P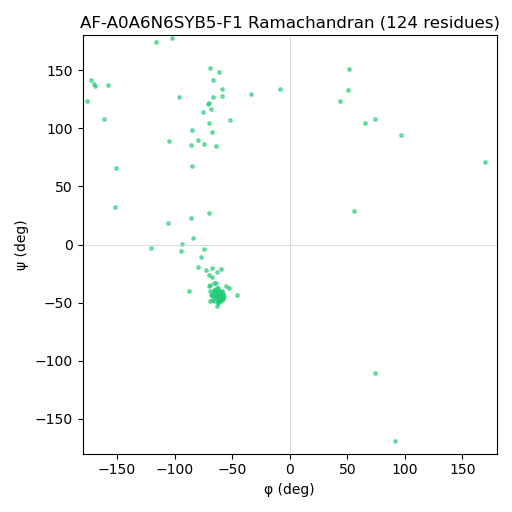rotein AF-A0A6N6SYB5-F1 (afdb_monomer)

Mean predicted aligned error: 12.07 Å

Sequence (126 aa):
MSVMFLTWRRLALAGAIFAVTAAVEGSSSAAAIDLGQKGPFEVCLEGAFDKWLKEQAEAVVNEDPAVKNLDDEAVAAWTVKALDDCRARAGAAVPASQERFENHMARWRQHIYDLASSIRRSGQSD

pLDDT: mean 79.38, std 20.92, range [36.62, 97.5]

Structure (mmCIF, N/CA/C/O backbone):
data_AF-A0A6N6SYB5-F1
#
_entry.id   AF-A0A6N6SYB5-F1
#
loop_
_atom_site.group_PDB
_atom_site.id
_atom_site.type_symbol
_atom_site.label_atom_id
_atom_site.label_alt_id
_atom_site.label_comp_id
_atom_site.label_asym_id
_atom_site.label_entity_id
_atom_site.label_seq_id
_atom_site.pdbx_PDB_ins_code
_atom_site.Cartn_x
_atom_site.Cartn_y
_atom_site.Cartn_z
_atom_site.occupancy
_atom_site.B_iso_or_equiv
_atom_site.auth_seq_id
_atom_site.auth_comp_id
_atom_site.auth_asym_id
_atom_site.auth_atom_id
_atom_site.pdbx_PDB_model_num
ATOM 1 N N . MET A 1 1 ? 58.301 34.951 17.785 1.00 36.62 1 MET A N 1
ATOM 2 C CA . MET A 1 1 ? 57.992 34.086 16.624 1.00 36.62 1 MET A CA 1
ATOM 3 C C . MET A 1 1 ? 56.489 34.118 16.423 1.00 36.62 1 MET A C 1
ATOM 5 O O . MET A 1 1 ? 55.796 33.818 17.375 1.00 36.62 1 MET A O 1
ATOM 9 N N . SER A 1 2 ? 55.874 34.462 15.305 1.00 38.66 2 SER A N 1
ATOM 10 C CA . SER A 1 2 ? 56.239 35.125 14.054 1.00 38.66 2 SER A CA 1
ATOM 11 C C . SER A 1 2 ? 54.900 35.225 13.313 1.00 38.66 2 SER A C 1
ATOM 13 O O . SER A 1 2 ? 54.305 34.174 13.128 1.00 38.66 2 SER A O 1
ATOM 15 N N . VAL A 1 3 ? 54.499 36.452 12.927 1.00 44.22 3 VAL A N 1
ATOM 16 C CA . VAL A 1 3 ? 53.664 36.861 11.760 1.00 44.22 3 VAL A CA 1
ATOM 17 C C . VAL A 1 3 ? 52.295 36.156 11.519 1.00 44.22 3 VAL A C 1
ATOM 19 O O . VAL A 1 3 ? 52.100 35.011 11.866 1.00 44.22 3 VAL A O 1
ATOM 22 N N . MET A 1 4 ? 51.240 36.718 10.921 1.00 40.97 4 MET A N 1
ATOM 23 C CA . MET A 1 4 ? 51.054 37.874 10.046 1.00 40.97 4 MET A CA 1
ATOM 24 C C . MET A 1 4 ? 49.533 38.126 9.895 1.00 40.97 4 MET A C 1
ATOM 26 O O . MET A 1 4 ? 48.773 37.181 9.732 1.00 40.97 4 MET A O 1
ATOM 30 N N . PHE A 1 5 ? 49.134 39.400 9.939 1.00 41.78 5 PHE A N 1
ATOM 31 C CA . PHE A 1 5 ? 48.312 40.113 8.948 1.00 41.78 5 PHE A CA 1
ATOM 32 C C . PHE A 1 5 ? 47.061 39.458 8.319 1.00 41.78 5 PHE A C 1
ATOM 34 O O . PHE A 1 5 ? 47.176 38.483 7.596 1.00 41.78 5 PHE A O 1
ATOM 41 N N . LEU A 1 6 ? 45.931 40.174 8.497 1.00 47.06 6 LEU A N 1
ATOM 42 C CA . LEU A 1 6 ? 44.975 40.671 7.477 1.00 47.06 6 LEU A CA 1
ATOM 43 C C . LEU A 1 6 ? 44.444 39.640 6.446 1.00 47.06 6 LEU A C 1
ATOM 45 O O . LEU A 1 6 ? 45.202 38.934 5.812 1.00 47.06 6 LEU A O 1
ATOM 49 N N . THR A 1 7 ? 43.146 39.539 6.146 1.00 45.50 7 THR A N 1
ATOM 50 C CA . THR A 1 7 ? 42.298 40.626 5.632 1.00 45.50 7 THR A CA 1
ATOM 51 C C . THR A 1 7 ? 40.821 40.187 5.577 1.00 45.50 7 THR A C 1
ATOM 53 O O . THR A 1 7 ? 40.498 39.098 5.124 1.00 45.50 7 THR A O 1
ATOM 56 N N . TRP A 1 8 ? 39.943 41.135 5.919 1.00 44.41 8 TRP A N 1
ATOM 57 C CA . TRP A 1 8 ? 38.656 41.447 5.265 1.00 44.41 8 TRP A CA 1
ATOM 58 C C . TRP A 1 8 ? 37.413 40.543 5.420 1.00 44.41 8 TRP A C 1
ATOM 60 O O . TRP A 1 8 ? 37.225 39.539 4.745 1.00 44.41 8 TRP A O 1
ATOM 70 N N . ARG A 1 9 ? 36.457 41.089 6.199 1.00 52.84 9 ARG A N 1
ATOM 71 C CA . ARG A 1 9 ? 35.007 41.206 5.909 1.00 52.84 9 ARG A CA 1
ATOM 72 C C . ARG A 1 9 ? 34.622 40.808 4.475 1.00 52.84 9 ARG A C 1
ATOM 74 O O . ARG A 1 9 ? 35.129 41.464 3.573 1.00 52.84 9 ARG A O 1
ATOM 81 N N . ARG A 1 10 ? 33.561 40.000 4.308 1.00 49.66 10 ARG A N 1
ATOM 82 C CA . ARG A 1 10 ? 32.259 40.410 3.715 1.00 49.66 10 ARG A CA 1
ATOM 83 C C . ARG A 1 10 ? 31.133 39.460 4.151 1.00 49.66 10 ARG A C 1
ATOM 85 O O . ARG A 1 10 ? 31.314 38.252 4.195 1.00 49.66 10 ARG A O 1
ATOM 92 N N . LEU A 1 11 ? 29.988 40.060 4.479 1.00 54.41 11 LEU A N 1
ATOM 93 C CA . LEU A 1 11 ? 28.689 39.414 4.660 1.00 54.41 11 LEU A CA 1
ATOM 94 C C . LEU A 1 11 ? 28.225 38.749 3.354 1.00 54.41 11 LEU A C 1
ATOM 96 O O . LEU A 1 11 ? 28.428 39.349 2.301 1.00 54.41 11 LEU A O 1
ATOM 100 N N . ALA A 1 12 ? 27.477 37.644 3.441 1.00 44.22 12 ALA A N 1
ATOM 101 C CA . ALA A 1 12 ? 26.247 37.450 2.663 1.00 44.22 12 ALA A CA 1
ATOM 102 C C . ALA A 1 12 ? 25.446 36.230 3.152 1.00 44.22 12 ALA A C 1
ATOM 104 O O . ALA A 1 12 ? 25.993 35.165 3.414 1.00 44.22 12 ALA A O 1
ATOM 105 N N . LEU A 1 13 ? 24.136 36.451 3.250 1.00 48.09 13 LEU A N 1
ATOM 106 C CA . LEU A 1 13 ? 23.036 35.505 3.403 1.00 48.09 13 LEU A CA 1
ATOM 107 C C . LEU A 1 13 ? 23.232 34.145 2.703 1.00 48.09 13 LEU A C 1
ATOM 109 O O . LEU A 1 13 ? 23.389 34.093 1.488 1.00 48.09 13 LEU A O 1
ATOM 113 N N . ALA A 1 14 ? 23.011 33.071 3.456 1.00 47.62 14 ALA A N 1
ATOM 114 C CA . ALA A 1 14 ? 22.228 31.894 3.063 1.00 47.62 14 ALA A CA 1
ATOM 115 C C . ALA A 1 14 ? 21.873 31.197 4.392 1.00 47.62 14 ALA A C 1
ATOM 117 O O . ALA A 1 14 ? 22.759 30.788 5.128 1.00 47.62 14 ALA A O 1
ATOM 118 N N . GLY A 1 15 ? 20.642 31.211 4.891 1.00 43.59 15 GLY A N 1
ATOM 119 C CA . GLY A 1 15 ? 19.430 30.843 4.177 1.00 43.59 15 GLY A CA 1
ATOM 120 C C . GLY A 1 15 ? 19.113 29.390 4.525 1.00 43.59 15 GLY A C 1
ATOM 121 O O . GLY A 1 15 ? 19.641 28.490 3.893 1.00 43.59 15 GLY A O 1
ATOM 122 N N . ALA A 1 16 ? 18.254 29.215 5.533 1.00 43.00 16 ALA A N 1
ATOM 123 C CA . ALA A 1 16 ? 17.546 27.990 5.907 1.00 43.00 16 ALA A CA 1
ATOM 124 C C . ALA A 1 16 ? 18.377 26.787 6.404 1.00 43.00 16 ALA A C 1
ATOM 126 O O . ALA A 1 16 ? 18.946 25.994 5.661 1.00 43.00 16 ALA A O 1
ATOM 127 N N . ILE A 1 17 ? 18.305 26.619 7.724 1.00 44.16 17 ILE A N 1
ATOM 128 C CA . ILE A 1 17 ? 18.478 25.369 8.462 1.00 44.16 17 ILE A CA 1
ATOM 129 C C . ILE A 1 17 ? 17.546 24.316 7.840 1.00 44.16 17 ILE A C 1
ATOM 131 O O . ILE A 1 17 ? 16.332 24.383 8.028 1.00 44.16 17 ILE A O 1
ATOM 135 N N . PHE A 1 18 ? 18.089 23.341 7.108 1.00 42.34 18 PHE A N 1
ATOM 136 C CA . PHE A 1 18 ? 17.345 22.125 6.785 1.00 42.34 18 PHE A CA 1
ATOM 137 C C . PHE A 1 18 ? 17.392 21.195 7.995 1.00 42.34 18 PHE A C 1
ATOM 139 O O . PHE A 1 18 ? 18.291 20.374 8.155 1.00 42.34 18 PHE A O 1
ATOM 146 N N . ALA A 1 19 ? 16.396 21.355 8.863 1.00 45.78 19 ALA A N 1
ATOM 147 C CA . ALA A 1 19 ? 15.933 20.275 9.710 1.00 45.78 19 ALA A CA 1
ATOM 148 C C . ALA A 1 19 ? 15.229 19.254 8.807 1.00 45.78 19 ALA A C 1
ATOM 150 O O . ALA A 1 19 ? 14.111 19.488 8.355 1.00 45.78 19 ALA A O 1
ATOM 151 N N . VAL A 1 20 ? 15.881 18.126 8.534 1.00 44.25 20 VAL A N 1
ATOM 152 C CA . VAL A 1 20 ? 15.174 16.906 8.136 1.00 44.25 20 VAL A CA 1
ATOM 153 C C . VAL A 1 20 ? 15.202 15.988 9.344 1.00 44.25 20 VAL A C 1
ATOM 155 O O . VAL A 1 20 ? 16.122 15.206 9.560 1.00 44.25 20 VAL A O 1
ATOM 158 N N . THR A 1 21 ? 14.184 16.151 10.177 1.00 48.34 21 THR A N 1
ATOM 159 C CA . THR A 1 21 ? 13.740 15.121 11.105 1.00 48.34 21 THR A CA 1
ATOM 160 C C . THR A 1 21 ? 12.985 14.069 10.302 1.00 48.34 21 THR A C 1
ATOM 162 O O . THR A 1 21 ? 11.911 14.355 9.778 1.00 48.34 21 THR A O 1
ATOM 165 N N . ALA A 1 22 ? 13.523 12.859 10.232 1.00 44.53 22 ALA A N 1
ATOM 166 C CA . ALA A 1 22 ? 12.743 11.654 9.975 1.00 44.53 22 ALA A CA 1
ATOM 167 C C . ALA A 1 22 ? 13.439 10.468 10.655 1.00 44.53 22 ALA A C 1
ATOM 169 O O . ALA A 1 22 ? 13.973 9.569 10.018 1.00 44.53 22 ALA A O 1
ATOM 170 N N . ALA A 1 23 ? 13.466 10.504 11.987 1.00 45.84 23 ALA A N 1
ATOM 171 C CA . ALA A 1 23 ? 13.489 9.274 12.757 1.00 45.84 23 ALA A CA 1
ATOM 172 C C . ALA A 1 23 ? 12.104 8.629 12.610 1.00 45.84 23 ALA A C 1
ATOM 174 O O . ALA A 1 23 ? 11.123 9.306 12.896 1.00 45.84 23 ALA A O 1
ATOM 175 N N . VAL A 1 24 ? 12.036 7.396 12.095 1.00 43.31 24 VAL A N 1
ATOM 176 C CA . VAL A 1 24 ? 11.334 6.221 12.663 1.00 43.31 24 VAL A CA 1
ATOM 177 C C . VAL A 1 24 ? 11.286 5.079 11.631 1.00 43.31 24 VAL A C 1
ATOM 179 O O . VAL A 1 24 ? 10.231 4.714 11.123 1.00 43.31 24 VAL A O 1
ATOM 182 N N . GLU A 1 25 ? 12.416 4.438 11.335 1.00 40.25 25 GLU A N 1
ATOM 183 C CA . GLU A 1 25 ? 12.379 3.100 10.718 1.00 40.25 25 GLU A CA 1
ATOM 184 C C . GLU A 1 25 ? 12.229 2.044 11.817 1.00 40.25 25 GLU A C 1
ATOM 186 O O . GLU A 1 25 ? 13.117 1.253 12.120 1.00 40.25 25 GLU A O 1
ATOM 191 N N . GLY A 1 26 ? 11.061 2.065 12.461 1.00 38.00 26 GLY A N 1
ATOM 192 C CA . GLY A 1 26 ? 10.522 0.880 13.106 1.00 38.00 26 GLY A CA 1
ATOM 193 C C . GLY A 1 26 ? 10.006 -0.037 12.005 1.00 38.00 26 GLY A C 1
ATOM 194 O O . GLY A 1 26 ? 8.837 0.055 11.627 1.00 38.00 26 GLY A O 1
ATOM 195 N N . SER A 1 27 ? 10.883 -0.878 11.457 1.00 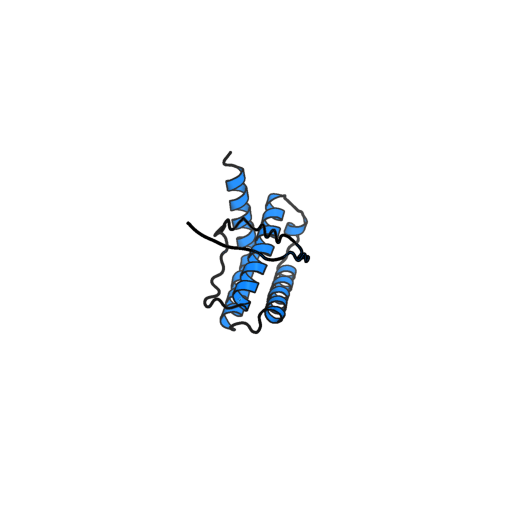36.97 27 SER A N 1
ATOM 196 C CA . SER A 1 27 ? 10.515 -1.937 10.517 1.00 36.97 27 SER A CA 1
ATOM 197 C C . SER A 1 27 ? 9.625 -2.953 11.226 1.00 36.97 27 SER A C 1
ATOM 199 O O . SER A 1 27 ? 10.084 -3.969 11.743 1.00 36.97 27 SER A O 1
ATOM 201 N N . SER A 1 28 ? 8.326 -2.666 11.270 1.00 41.62 28 SER A N 1
ATOM 202 C CA . SER A 1 28 ? 7.310 -3.673 11.548 1.00 41.62 28 SER A CA 1
ATOM 203 C C . SER A 1 28 ? 7.289 -4.622 10.357 1.00 41.62 28 SER A C 1
ATOM 205 O O . SER A 1 28 ? 6.671 -4.344 9.335 1.00 41.62 28 SER A O 1
ATOM 207 N N . SER A 1 29 ? 7.996 -5.744 10.481 1.00 46.09 29 SER A N 1
ATOM 208 C CA . SER A 1 29 ? 8.154 -6.777 9.451 1.00 46.09 29 SER A CA 1
ATOM 209 C C . SER A 1 29 ? 6.875 -7.588 9.183 1.00 46.09 29 SER A C 1
ATOM 211 O O . SER A 1 29 ? 6.952 -8.762 8.828 1.00 46.09 29 SER A O 1
ATOM 213 N N . ALA A 1 30 ? 5.693 -7.014 9.411 1.00 49.19 30 ALA A N 1
ATOM 214 C CA . ALA A 1 30 ? 4.434 -7.748 9.356 1.00 49.19 30 ALA A CA 1
ATOM 215 C C . ALA A 1 30 ? 3.922 -7.959 7.919 1.00 49.19 30 ALA A C 1
ATOM 217 O O . ALA A 1 30 ? 3.135 -8.871 7.698 1.00 49.19 30 ALA A O 1
ATOM 218 N N . ALA A 1 31 ? 4.388 -7.174 6.939 1.00 60.84 31 ALA A N 1
ATOM 219 C CA . ALA A 1 31 ? 3.918 -7.279 5.554 1.00 60.84 31 ALA A CA 1
ATOM 220 C C . ALA A 1 31 ? 4.966 -6.852 4.509 1.00 60.84 31 ALA A C 1
ATOM 222 O O . ALA A 1 31 ? 4.615 -6.298 3.477 1.00 60.84 31 ALA A O 1
ATOM 223 N N . ALA A 1 32 ? 6.260 -7.064 4.761 1.00 72.69 32 ALA A N 1
ATOM 224 C CA . ALA A 1 32 ? 7.280 -6.691 3.779 1.00 72.69 32 ALA A CA 1
ATOM 225 C C . ALA A 1 32 ? 7.043 -7.416 2.439 1.00 72.69 32 ALA A C 1
ATOM 227 O O . ALA A 1 32 ? 6.814 -8.630 2.412 1.00 72.69 32 ALA A O 1
ATOM 228 N N . ILE A 1 33 ? 7.118 -6.679 1.330 1.00 84.06 33 ILE A N 1
ATOM 229 C CA . ILE A 1 33 ? 6.944 -7.233 -0.010 1.00 84.06 33 ILE A CA 1
ATOM 230 C C . ILE A 1 33 ? 8.293 -7.557 -0.669 1.00 84.06 33 ILE A C 1
ATOM 232 O O . ILE A 1 33 ? 9.175 -6.711 -0.809 1.00 84.06 33 ILE A O 1
ATOM 236 N N . ASP A 1 34 ? 8.453 -8.791 -1.152 1.00 85.62 34 ASP A N 1
ATOM 237 C CA . ASP A 1 34 ? 9.622 -9.171 -1.951 1.00 85.62 34 ASP A CA 1
ATOM 238 C C . ASP A 1 34 ? 9.427 -8.842 -3.440 1.00 85.62 34 ASP A C 1
ATOM 240 O O . ASP A 1 34 ? 9.042 -9.681 -4.259 1.00 85.62 34 ASP A O 1
ATOM 244 N N . LEU A 1 35 ? 9.735 -7.600 -3.810 1.00 85.81 35 LEU A N 1
ATOM 245 C CA . LEU A 1 35 ? 9.756 -7.160 -5.212 1.00 85.81 35 LEU A CA 1
ATOM 246 C C . LEU A 1 35 ? 10.972 -7.679 -6.007 1.00 85.81 35 LEU A C 1
ATOM 248 O O . LEU A 1 35 ? 11.046 -7.475 -7.214 1.00 85.81 35 LEU A O 1
ATOM 252 N N . GLY A 1 36 ? 11.916 -8.392 -5.380 1.00 84.44 36 GLY A N 1
ATOM 253 C CA . GLY A 1 36 ? 13.143 -8.841 -6.033 1.00 84.44 36 GLY A CA 1
ATOM 254 C C . GLY A 1 36 ? 14.132 -7.697 -6.256 1.00 84.44 36 GLY A C 1
ATOM 255 O O . GLY A 1 36 ? 14.740 -7.202 -5.307 1.00 84.44 36 GLY A O 1
ATOM 256 N N . GLN A 1 37 ? 14.341 -7.295 -7.513 1.00 80.31 37 GLN A N 1
ATOM 257 C CA . GLN A 1 37 ? 15.300 -6.237 -7.834 1.00 80.31 37 GLN A CA 1
ATOM 258 C C . GLN A 1 37 ? 14.786 -4.881 -7.343 1.00 80.31 37 GLN A C 1
ATOM 260 O O . GLN A 1 37 ? 13.734 -4.418 -7.765 1.00 80.31 37 GLN A O 1
ATOM 265 N N . LYS A 1 38 ? 15.559 -4.219 -6.478 1.00 81.38 38 LYS A N 1
ATOM 266 C CA . LYS A 1 38 ? 15.232 -2.886 -5.963 1.00 81.38 38 LYS A CA 1
ATOM 267 C C . LYS A 1 38 ? 15.718 -1.809 -6.929 1.00 81.38 38 LYS A C 1
ATOM 269 O O . LYS A 1 38 ? 16.899 -1.464 -6.933 1.00 81.38 38 LYS A O 1
ATOM 274 N N . GLY A 1 39 ? 14.814 -1.305 -7.763 1.00 88.44 39 GLY A N 1
ATOM 275 C CA . GLY A 1 39 ? 14.993 -0.080 -8.534 1.00 88.44 39 GLY A CA 1
ATOM 276 C C . GLY A 1 39 ? 14.228 1.101 -7.920 1.00 88.44 39 GLY A C 1
ATOM 277 O O . GLY A 1 39 ? 13.513 0.941 -6.927 1.00 88.44 39 GLY A O 1
ATOM 278 N N . PRO A 1 40 ? 14.350 2.308 -8.504 1.00 92.62 40 PRO A N 1
ATOM 279 C CA . PRO A 1 40 ? 13.615 3.490 -8.049 1.00 92.62 40 PRO A CA 1
ATOM 280 C C . PRO A 1 40 ? 12.093 3.281 -8.008 1.00 92.62 40 PRO A C 1
ATOM 282 O O . PRO A 1 40 ? 11.419 3.801 -7.119 1.00 92.62 40 PRO A O 1
ATOM 285 N N . PHE A 1 41 ? 11.556 2.514 -8.961 1.00 93.56 41 PHE A N 1
ATOM 286 C CA . PHE A 1 41 ? 10.137 2.176 -9.023 1.00 93.56 41 PHE A CA 1
ATOM 287 C C . PHE A 1 41 ? 9.720 1.275 -7.856 1.00 93.56 41 PHE A C 1
ATOM 289 O O . PHE A 1 41 ? 8.743 1.572 -7.173 1.00 93.56 41 PHE A O 1
ATOM 296 N N . GLU A 1 42 ? 10.481 0.215 -7.585 1.00 93.38 42 GLU A N 1
ATOM 297 C CA . GLU A 1 42 ? 10.201 -0.714 -6.491 1.00 93.38 42 GLU A CA 1
ATOM 298 C C . GLU A 1 42 ? 10.293 -0.022 -5.131 1.00 93.38 42 GLU A C 1
ATOM 300 O O . GLU A 1 42 ? 9.402 -0.194 -4.308 1.00 93.38 42 GLU A O 1
ATOM 305 N N . VAL A 1 43 ? 11.292 0.840 -4.925 1.00 92.50 43 VAL A N 1
ATOM 306 C CA . VAL A 1 43 ? 11.406 1.646 -3.696 1.00 92.50 43 VAL A CA 1
ATOM 307 C C . VAL A 1 43 ? 10.205 2.584 -3.529 1.00 92.50 43 VAL A C 1
ATOM 309 O O . VAL A 1 43 ? 9.693 2.744 -2.421 1.00 92.50 43 VAL A O 1
ATOM 312 N N . CYS A 1 44 ? 9.724 3.191 -4.619 1.00 94.69 44 CYS A N 1
ATOM 313 C CA . CYS A 1 44 ? 8.513 4.010 -4.581 1.00 94.69 44 CYS A CA 1
ATOM 314 C C . CYS A 1 44 ? 7.286 3.189 -4.164 1.00 94.69 44 CYS A C 1
ATOM 316 O O . CYS A 1 44 ? 6.527 3.631 -3.298 1.00 94.69 44 CYS A O 1
ATOM 318 N N . LEU A 1 45 ? 7.104 2.004 -4.753 1.00 94.00 45 LEU A N 1
ATOM 319 C CA . LEU A 1 45 ? 5.975 1.129 -4.445 1.00 94.00 45 LEU A CA 1
ATOM 320 C C . LEU A 1 45 ? 5.989 0.652 -2.999 1.00 94.00 45 LEU A C 1
ATOM 322 O O . LEU A 1 45 ? 4.951 0.695 -2.346 1.00 94.00 45 LEU A O 1
ATOM 326 N N . GLU A 1 46 ? 7.147 0.234 -2.494 1.00 92.75 46 GLU A N 1
ATOM 327 C CA . GLU A 1 46 ? 7.282 -0.184 -1.098 1.00 92.75 46 GLU A CA 1
ATOM 328 C C . GLU A 1 46 ? 6.929 0.943 -0.142 1.00 92.75 46 GLU A C 1
ATOM 330 O O . GLU A 1 46 ? 6.120 0.749 0.758 1.00 92.75 46 GLU A O 1
ATOM 335 N N . GLY A 1 47 ? 7.452 2.147 -0.382 1.00 92.62 47 GLY A N 1
ATOM 336 C CA . GLY A 1 47 ? 7.123 3.303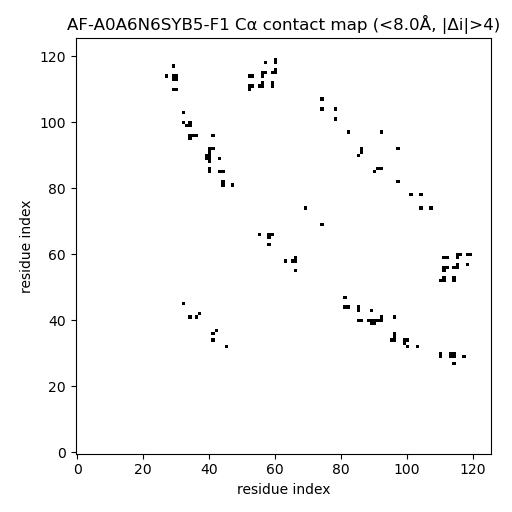 0.445 1.00 92.62 47 GLY A CA 1
ATOM 337 C C . GLY A 1 47 ? 5.636 3.670 0.394 1.00 92.62 47 GLY A C 1
ATOM 338 O O . GLY A 1 47 ? 5.046 4.012 1.421 1.00 92.62 47 GLY A O 1
ATOM 339 N N . ALA A 1 48 ? 5.011 3.590 -0.785 1.00 94.62 48 ALA A N 1
ATOM 340 C CA . ALA A 1 48 ? 3.582 3.855 -0.945 1.00 94.62 48 ALA A CA 1
ATOM 341 C C . ALA A 1 48 ? 2.725 2.811 -0.216 1.00 94.62 48 ALA A C 1
ATOM 343 O O . ALA A 1 48 ? 1.774 3.173 0.481 1.00 94.62 48 ALA A O 1
ATOM 344 N N . PHE A 1 49 ? 3.082 1.534 -0.348 1.00 94.81 49 PHE A N 1
ATOM 345 C CA . PHE A 1 49 ? 2.404 0.425 0.308 1.00 94.81 49 PHE A CA 1
ATOM 346 C C . PHE A 1 49 ? 2.551 0.466 1.822 1.00 94.81 49 PHE A C 1
ATOM 348 O O . PHE A 1 49 ? 1.540 0.414 2.513 1.00 94.81 49 PHE A O 1
ATOM 355 N N . ASP A 1 50 ? 3.763 0.652 2.340 1.00 93.31 50 ASP A N 1
ATOM 356 C CA . ASP A 1 50 ? 4.008 0.740 3.780 1.00 93.31 50 ASP A CA 1
ATOM 357 C C . ASP A 1 50 ? 3.2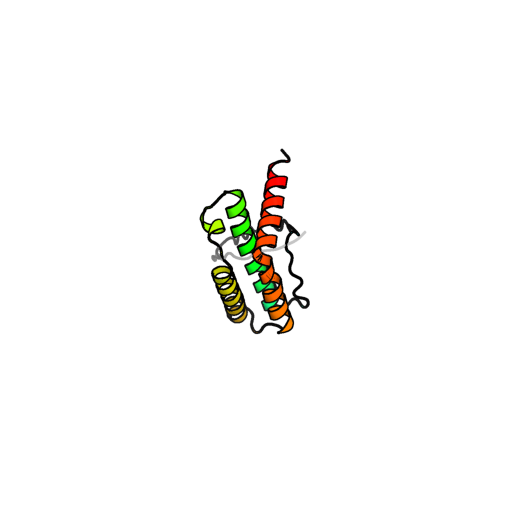11 1.875 4.417 1.00 93.31 50 ASP A C 1
ATOM 359 O O . ASP A 1 50 ? 2.643 1.717 5.500 1.00 93.31 50 ASP A O 1
ATOM 363 N N . LYS A 1 51 ? 3.157 3.030 3.746 1.00 93.62 51 LYS A N 1
ATOM 364 C CA . LYS A 1 51 ? 2.368 4.168 4.211 1.00 93.62 51 LYS A CA 1
ATOM 365 C C . LYS A 1 51 ? 0.880 3.827 4.245 1.00 93.62 51 LYS A C 1
ATOM 367 O O . LYS A 1 51 ? 0.248 3.995 5.284 1.00 93.62 51 LYS A O 1
ATOM 372 N N . TRP A 1 52 ? 0.338 3.339 3.131 1.00 95.12 52 TRP A N 1
ATOM 373 C CA . TRP A 1 52 ? -1.074 2.974 3.041 1.00 95.12 52 TRP A CA 1
ATOM 374 C C . TRP A 1 52 ? -1.446 1.911 4.078 1.00 95.12 52 TRP A C 1
ATOM 376 O O . TRP A 1 52 ? -2.445 2.050 4.779 1.00 95.12 52 TRP A O 1
ATOM 386 N N . LEU A 1 53 ? -0.606 0.889 4.236 1.00 94.38 53 LEU A N 1
ATOM 387 C CA . LEU A 1 53 ? -0.832 -0.201 5.171 1.00 94.38 53 LEU A CA 1
ATOM 388 C C . LEU A 1 53 ? -0.874 0.290 6.621 1.00 94.38 53 LEU A C 1
ATOM 390 O O . LEU A 1 53 ? -1.757 -0.123 7.372 1.00 94.38 53 LEU A O 1
ATOM 394 N N . LYS A 1 54 ? 0.046 1.183 7.011 1.00 92.81 54 LYS A N 1
ATOM 395 C CA . LYS A 1 54 ? 0.052 1.810 8.342 1.00 92.81 54 LYS A CA 1
ATOM 396 C C . LYS A 1 54 ? -1.224 2.607 8.587 1.00 92.81 54 LYS A C 1
ATOM 398 O O . LYS A 1 54 ? -1.869 2.386 9.605 1.00 92.81 54 LYS A O 1
ATOM 403 N N . GLU A 1 55 ? -1.627 3.448 7.636 1.00 94.06 55 GLU A N 1
ATOM 404 C CA . GLU A 1 55 ? -2.859 4.242 7.737 1.00 94.06 55 GLU A CA 1
ATOM 405 C C . GLU A 1 55 ? -4.093 3.346 7.934 1.00 94.06 55 GLU A C 1
ATOM 407 O O . GLU A 1 55 ? -4.907 3.589 8.826 1.00 94.06 55 GLU A O 1
ATOM 412 N N . GLN A 1 56 ? -4.215 2.261 7.159 1.00 95.38 56 GLN A N 1
ATOM 413 C CA . GLN A 1 56 ? -5.339 1.334 7.312 1.00 95.38 56 GLN A CA 1
ATOM 414 C C . GLN A 1 56 ? -5.275 0.536 8.621 1.00 95.38 56 GLN A C 1
ATOM 416 O O . GLN A 1 56 ? -6.300 0.310 9.265 1.00 95.38 56 GLN A O 1
ATOM 421 N N . ALA A 1 57 ? -4.087 0.095 9.036 1.00 94.00 57 ALA A N 1
ATOM 422 C CA . ALA A 1 57 ? -3.919 -0.645 10.282 1.00 94.00 57 ALA A CA 1
ATOM 423 C C . ALA A 1 57 ? -4.251 0.225 11.501 1.00 94.00 57 ALA A C 1
ATOM 425 O O . ALA A 1 57 ? -4.956 -0.233 12.399 1.00 94.00 57 ALA A O 1
ATOM 426 N N . GLU A 1 58 ? -3.814 1.484 11.517 1.00 93.19 58 GLU A N 1
ATOM 427 C CA . GLU A 1 58 ? -4.180 2.461 12.546 1.00 93.19 58 GLU A CA 1
ATOM 428 C C . GLU A 1 58 ? -5.694 2.695 12.579 1.00 93.19 58 GLU A C 1
ATOM 430 O O . GLU A 1 58 ? -6.293 2.665 13.655 1.00 93.19 58 GLU A O 1
ATOM 435 N N . ALA A 1 59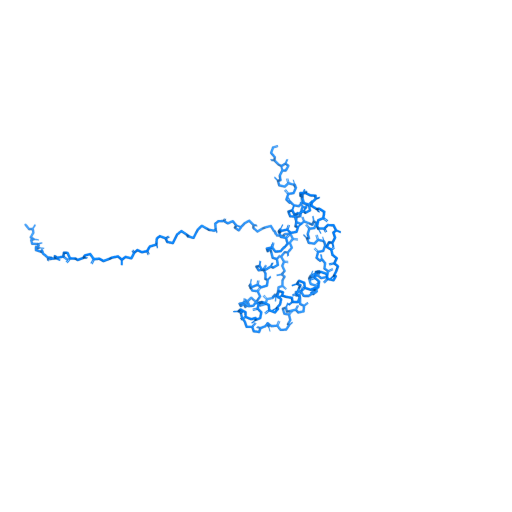 ? -6.341 2.829 11.417 1.00 94.56 59 ALA A N 1
ATOM 436 C CA . ALA A 1 59 ? -7.796 2.930 11.325 1.00 94.56 59 ALA A CA 1
ATOM 437 C C . ALA A 1 59 ? -8.506 1.698 11.929 1.00 94.56 59 ALA A C 1
ATOM 439 O O . ALA A 1 59 ? -9.484 1.846 12.663 1.00 94.56 59 ALA A O 1
ATOM 440 N N . VAL A 1 60 ? -7.984 0.481 11.713 1.00 94.69 60 VAL A N 1
ATOM 441 C CA . VAL A 1 60 ? -8.498 -0.750 12.353 1.00 94.69 60 VAL A CA 1
ATOM 442 C C . VAL A 1 60 ? -8.288 -0.746 13.867 1.00 94.69 60 VAL A C 1
ATOM 444 O O . VAL A 1 60 ? -9.145 -1.230 14.613 1.00 94.69 60 VAL A O 1
ATOM 447 N N . VAL A 1 61 ? -7.145 -0.260 14.351 1.00 93.81 61 VAL A N 1
ATOM 448 C CA . VAL A 1 61 ? -6.878 -0.151 15.794 1.00 93.81 61 VAL A CA 1
ATOM 449 C C . VAL A 1 61 ? -7.832 0.847 16.448 1.00 93.81 61 VAL A C 1
ATOM 451 O O . VAL A 1 61 ? -8.351 0.550 17.518 1.00 93.81 61 VAL A O 1
ATOM 454 N N . ASN A 1 62 ? -8.120 1.958 15.772 1.00 93.56 62 ASN A N 1
ATOM 455 C CA . ASN A 1 62 ? -9.008 3.023 16.242 1.00 93.56 62 ASN A CA 1
ATOM 456 C C . ASN A 1 62 ? -10.503 2.758 15.977 1.00 93.56 62 ASN A C 1
ATOM 458 O O . ASN A 1 62 ? -11.329 3.633 16.223 1.00 93.56 62 ASN A O 1
ATOM 462 N N . GLU A 1 63 ? -10.855 1.572 15.471 1.00 92.19 63 GLU A N 1
ATOM 463 C CA . GLU A 1 63 ? -12.227 1.171 15.128 1.00 92.19 63 GLU A CA 1
ATOM 464 C C . GLU A 1 63 ? -12.947 2.105 14.134 1.00 92.19 63 GLU A C 1
ATOM 466 O O . GLU A 1 63 ? -14.181 2.181 14.122 1.00 92.19 63 GLU A O 1
ATOM 471 N N . ASP A 1 64 ? -12.191 2.774 13.261 1.00 93.12 64 ASP A N 1
ATOM 472 C CA . ASP A 1 64 ? -12.724 3.697 12.259 1.00 93.12 64 ASP A CA 1
ATOM 473 C C . ASP A 1 64 ? -13.727 2.972 11.331 1.00 93.12 64 ASP A C 1
ATOM 475 O O . ASP A 1 64 ? -13.417 1.909 10.779 1.00 93.12 64 ASP A O 1
ATOM 479 N N . PRO A 1 65 ? -14.953 3.489 11.129 1.00 87.06 65 PRO A N 1
ATOM 480 C CA . PRO A 1 65 ? -15.915 2.872 10.219 1.00 87.06 65 PRO A CA 1
ATOM 481 C C . PRO A 1 65 ? -15.455 2.851 8.752 1.00 87.06 65 PRO A C 1
ATOM 483 O O . PRO A 1 65 ? -15.914 1.992 8.001 1.00 87.06 65 PRO A O 1
ATOM 486 N N . ALA A 1 66 ? -14.555 3.742 8.328 1.00 84.62 66 ALA A N 1
ATOM 487 C CA . ALA A 1 66 ? -14.076 3.816 6.950 1.00 84.62 66 ALA A CA 1
ATOM 488 C C . ALA A 1 66 ? -13.350 2.534 6.514 1.00 84.62 66 ALA A C 1
ATOM 490 O O . ALA A 1 66 ? -13.591 2.044 5.412 1.00 84.62 66 ALA A O 1
ATOM 491 N N . VAL A 1 67 ? -12.542 1.924 7.390 1.00 85.94 67 VAL A N 1
ATOM 492 C CA . VAL A 1 67 ? -11.806 0.693 7.046 1.00 85.94 67 VAL A CA 1
ATOM 493 C C . VAL A 1 67 ? -12.717 -0.536 6.959 1.00 85.94 67 VAL A C 1
ATOM 495 O O . VAL A 1 67 ? -12.396 -1.502 6.272 1.00 85.94 67 VAL A O 1
ATOM 498 N N . LYS A 1 68 ? -13.895 -0.499 7.600 1.00 81.44 68 LYS A N 1
ATOM 499 C CA . LYS A 1 68 ? -14.915 -1.556 7.468 1.00 81.44 68 LYS A CA 1
ATOM 500 C C . LYS A 1 68 ? -15.565 -1.558 6.084 1.00 81.44 68 LYS A C 1
ATOM 502 O O . LYS A 1 68 ? -16.028 -2.606 5.644 1.00 81.44 68 LYS A O 1
ATOM 507 N N . ASN A 1 69 ? -15.576 -0.403 5.420 1.00 88.62 69 ASN A N 1
ATOM 508 C CA . ASN A 1 69 ? -16.105 -0.232 4.069 1.00 88.62 69 ASN A CA 1
ATOM 509 C C . ASN A 1 69 ? -15.025 -0.378 2.990 1.00 88.62 69 ASN A C 1
ATOM 511 O O . ASN A 1 69 ? -15.333 -0.232 1.812 1.00 88.62 69 ASN A O 1
ATOM 515 N N . LEU A 1 70 ? -13.771 -0.642 3.370 1.00 93.44 70 LEU A N 1
ATOM 516 C CA . LEU A 1 70 ? -12.716 -0.918 2.409 1.00 93.44 70 LEU A CA 1
ATOM 517 C C . LEU A 1 70 ? -12.997 -2.273 1.741 1.00 93.44 70 LEU A C 1
ATOM 519 O O . LEU A 1 70 ? -13.023 -3.321 2.399 1.00 93.44 70 LEU A O 1
ATOM 523 N N . ASP A 1 71 ? -13.232 -2.234 0.435 1.00 94.88 71 ASP A N 1
ATOM 524 C CA . ASP A 1 71 ? -13.547 -3.389 -0.396 1.00 94.88 71 ASP A CA 1
ATOM 525 C C . ASP A 1 71 ? -12.469 -3.641 -1.459 1.00 94.88 71 ASP A C 1
ATOM 527 O O . ASP A 1 71 ? -11.493 -2.899 -1.596 1.00 94.88 71 ASP A O 1
ATOM 531 N N . ASP A 1 72 ? -12.623 -4.747 -2.184 1.00 94.50 72 ASP A N 1
ATOM 532 C CA . ASP A 1 72 ? -11.631 -5.178 -3.167 1.00 94.50 72 ASP A CA 1
ATOM 533 C C . ASP A 1 72 ? -11.555 -4.218 -4.368 1.00 94.50 72 ASP A C 1
ATOM 535 O O . ASP A 1 72 ? -10.486 -4.072 -4.959 1.00 94.50 72 ASP A O 1
ATOM 539 N N . GLU A 1 73 ? -12.648 -3.520 -4.703 1.00 95.94 73 GLU A N 1
ATOM 540 C CA . GLU A 1 73 ? -12.672 -2.521 -5.777 1.00 95.94 73 GLU A CA 1
ATOM 541 C C . GLU A 1 73 ? -11.844 -1.289 -5.397 1.00 95.94 73 GLU A C 1
ATOM 543 O O . GLU A 1 73 ? -10.976 -0.862 -6.162 1.00 95.94 73 GLU A O 1
ATOM 548 N N . ALA A 1 74 ? -12.050 -0.754 -4.193 1.00 95.56 74 ALA A N 1
ATOM 549 C CA . ALA A 1 74 ? -11.290 0.378 -3.681 1.00 95.56 74 ALA A CA 1
ATOM 550 C C . ALA A 1 74 ? -9.794 0.052 -3.567 1.00 95.56 74 ALA A C 1
ATOM 552 O O . ALA A 1 74 ? -8.949 0.883 -3.916 1.00 95.56 74 ALA A O 1
ATOM 553 N N . VAL A 1 75 ? -9.451 -1.162 -3.123 1.00 96.38 75 VAL A N 1
ATOM 554 C CA . VAL A 1 75 ? -8.052 -1.601 -3.042 1.00 96.38 75 VAL A CA 1
ATOM 555 C C . VAL A 1 75 ? -7.446 -1.775 -4.429 1.00 96.38 75 VAL A C 1
ATOM 557 O O . VAL A 1 75 ? -6.345 -1.281 -4.657 1.00 96.38 75 VAL A O 1
ATOM 560 N N . ALA A 1 76 ? -8.158 -2.385 -5.379 1.00 96.12 76 ALA A N 1
ATOM 561 C CA . ALA A 1 76 ? -7.682 -2.506 -6.756 1.00 96.12 76 ALA A CA 1
ATOM 562 C C . ALA A 1 76 ? -7.459 -1.128 -7.403 1.00 96.12 76 ALA A C 1
ATOM 564 O O . ALA A 1 76 ? -6.421 -0.896 -8.028 1.00 96.12 76 ALA A O 1
ATOM 565 N N . ALA A 1 77 ? -8.384 -0.185 -7.201 1.00 96.56 77 ALA A N 1
ATOM 566 C CA . ALA A 1 77 ? -8.246 1.188 -7.678 1.00 96.56 77 ALA A CA 1
ATOM 567 C C . ALA A 1 77 ? -7.023 1.886 -7.060 1.00 96.56 77 ALA A C 1
ATOM 569 O O . ALA A 1 77 ? -6.259 2.549 -7.767 1.00 96.56 77 ALA A O 1
ATOM 570 N N . TRP A 1 78 ? -6.797 1.701 -5.755 1.00 97.19 78 TRP A N 1
ATOM 571 C CA . TRP A 1 78 ? -5.603 2.207 -5.084 1.00 97.19 78 TRP A CA 1
ATOM 572 C C . TRP A 1 78 ? -4.320 1.572 -5.642 1.00 97.19 78 TRP A C 1
ATOM 574 O O . TRP A 1 78 ? -3.366 2.293 -5.927 1.00 97.19 78 TRP A O 1
ATOM 584 N N . THR A 1 79 ? -4.301 0.254 -5.865 1.00 96.94 79 THR A N 1
ATOM 585 C CA . THR A 1 79 ? -3.150 -0.479 -6.416 1.00 96.94 79 THR A CA 1
ATOM 586 C C . THR A 1 79 ? -2.763 0.046 -7.795 1.00 96.94 79 THR A C 1
ATOM 588 O O . THR A 1 79 ? -1.596 0.369 -8.014 1.00 96.94 79 THR A O 1
ATOM 591 N N . VAL A 1 80 ? -3.731 0.198 -8.706 1.00 96.75 80 VAL A N 1
ATOM 592 C CA . VAL A 1 80 ? -3.492 0.764 -10.047 1.00 96.75 80 VAL A CA 1
ATOM 593 C C . VAL A 1 80 ? -2.943 2.182 -9.938 1.00 96.75 80 VAL A C 1
ATOM 595 O O . VAL A 1 80 ? -1.941 2.515 -10.571 1.00 96.75 80 VAL A O 1
ATOM 598 N N . LYS A 1 81 ? -3.540 3.007 -9.072 1.00 97.50 81 LYS A N 1
ATOM 599 C CA . LYS A 1 81 ? -3.068 4.371 -8.851 1.00 97.50 81 LYS A CA 1
ATOM 600 C C . LYS A 1 81 ? -1.634 4.417 -8.313 1.00 97.50 81 LYS A C 1
ATOM 602 O O . LYS A 1 81 ? -0.853 5.249 -8.767 1.00 97.50 81 LYS A O 1
ATOM 607 N N . ALA A 1 82 ? -1.275 3.550 -7.370 1.00 96.75 82 ALA A N 1
ATOM 608 C CA . ALA A 1 82 ? 0.076 3.484 -6.819 1.00 96.75 82 ALA A CA 1
ATOM 609 C C . ALA A 1 82 ? 1.104 3.090 -7.893 1.00 96.75 82 ALA A C 1
ATOM 611 O O . ALA A 1 82 ? 2.169 3.705 -7.983 1.00 96.75 82 ALA A O 1
ATOM 612 N N . LEU A 1 83 ? 0.763 2.118 -8.747 1.00 95.56 83 LEU A N 1
ATOM 613 C CA . LEU A 1 83 ? 1.585 1.714 -9.889 1.00 95.56 83 LEU A CA 1
ATOM 614 C C . LEU A 1 83 ? 1.804 2.876 -10.866 1.00 95.56 83 LEU A C 1
ATOM 616 O O . LEU A 1 83 ? 2.944 3.141 -11.251 1.00 95.56 83 LEU A O 1
ATOM 620 N N . ASP A 1 84 ? 0.745 3.597 -11.230 1.00 96.12 84 ASP A N 1
ATOM 621 C CA . ASP A 1 84 ? 0.831 4.732 -12.152 1.00 96.12 84 ASP A CA 1
ATOM 622 C C . ASP A 1 84 ? 1.601 5.916 -11.552 1.00 96.12 84 ASP A C 1
ATOM 624 O O . ASP A 1 84 ? 2.478 6.483 -12.211 1.00 96.12 84 ASP A O 1
ATOM 628 N N . ASP A 1 85 ? 1.344 6.256 -10.286 1.00 96.50 85 ASP A N 1
ATOM 629 C CA . ASP A 1 85 ? 2.051 7.327 -9.581 1.00 96.50 85 ASP A CA 1
ATOM 630 C C . ASP A 1 85 ? 3.554 7.021 -9.483 1.00 96.50 85 ASP A C 1
ATOM 632 O O . ASP A 1 85 ? 4.390 7.897 -9.731 1.00 96.50 85 ASP A O 1
ATOM 636 N N . CYS A 1 86 ? 3.923 5.778 -9.156 1.00 95.25 86 CYS A N 1
ATOM 637 C CA . CYS A 1 86 ? 5.324 5.374 -9.100 1.00 95.25 86 CYS A CA 1
ATOM 638 C C . CYS A 1 86 ? 5.960 5.303 -10.485 1.00 95.25 86 CYS A C 1
ATOM 640 O O . CYS A 1 86 ? 7.107 5.727 -10.642 1.00 95.25 86 CYS A O 1
ATOM 642 N N . ARG A 1 87 ? 5.218 4.879 -11.512 1.00 94.62 87 ARG A N 1
ATOM 643 C CA . ARG A 1 87 ? 5.703 4.892 -12.896 1.00 94.62 87 ARG A CA 1
ATOM 644 C C . ARG A 1 87 ? 6.008 6.312 -13.369 1.00 94.62 87 ARG A C 1
ATOM 646 O O . ARG A 1 87 ? 7.049 6.545 -13.980 1.00 94.62 87 ARG A O 1
ATOM 653 N N . ALA A 1 88 ? 5.140 7.268 -13.043 1.00 95.12 88 ALA A N 1
ATOM 654 C CA . ALA A 1 88 ? 5.327 8.675 -13.385 1.00 95.12 88 ALA A CA 1
ATOM 655 C C . ALA A 1 88 ? 6.533 9.312 -12.670 1.00 95.12 88 ALA A C 1
ATOM 657 O O . ALA A 1 88 ? 7.190 10.186 -13.233 1.00 95.12 88 ALA A O 1
ATOM 658 N N . ARG A 1 89 ? 6.836 8.888 -11.436 1.00 92.81 89 ARG A N 1
ATOM 659 C CA . ARG A 1 89 ? 7.924 9.457 -10.618 1.00 92.81 89 ARG A CA 1
ATOM 660 C C . ARG A 1 89 ? 9.283 8.814 -10.863 1.00 92.81 89 ARG A C 1
ATOM 662 O O . ARG A 1 89 ? 10.295 9.506 -10.837 1.00 92.81 89 ARG A O 1
ATOM 669 N N . ALA A 1 90 ? 9.305 7.498 -11.036 1.00 91.69 90 ALA A N 1
ATOM 670 C CA . ALA A 1 90 ? 10.515 6.688 -10.946 1.00 91.69 90 ALA A CA 1
ATOM 671 C C . ALA A 1 90 ? 10.834 5.910 -12.234 1.00 91.69 90 ALA A C 1
ATOM 673 O O . ALA A 1 90 ? 11.885 5.276 -12.321 1.00 91.69 90 ALA A O 1
ATOM 674 N N . GLY A 1 91 ? 9.964 5.994 -13.246 1.00 90.00 9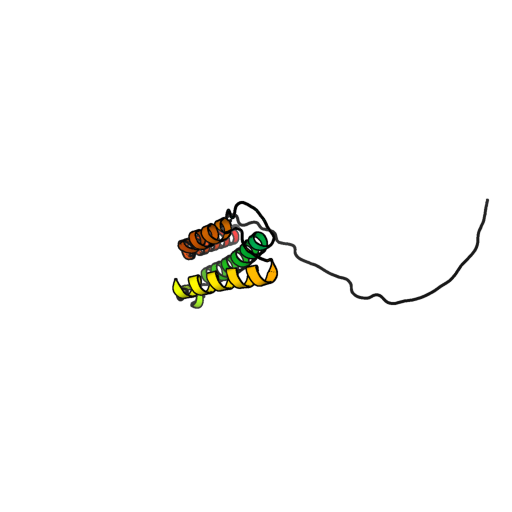1 GLY A N 1
ATOM 675 C CA . GLY A 1 91 ? 10.125 5.312 -14.525 1.00 90.00 91 GLY A CA 1
ATOM 676 C C . GLY A 1 91 ? 9.461 3.936 -14.565 1.00 90.00 91 GLY A C 1
ATOM 677 O O . GLY A 1 91 ? 8.648 3.580 -13.716 1.00 90.00 91 GLY A O 1
ATOM 678 N N . ALA A 1 92 ? 9.764 3.168 -15.611 1.00 83.81 92 ALA A N 1
ATOM 679 C CA . ALA A 1 92 ? 9.126 1.878 -15.839 1.00 83.81 92 ALA A CA 1
ATOM 680 C C . ALA A 1 92 ? 9.495 0.844 -14.761 1.00 83.81 92 ALA A C 1
ATOM 682 O O . ALA A 1 92 ? 10.644 0.753 -14.333 1.00 83.81 92 ALA A O 1
ATOM 683 N N . ALA A 1 93 ? 8.506 0.037 -14.385 1.00 81.62 93 ALA A N 1
ATOM 684 C CA . ALA A 1 93 ? 8.672 -1.127 -13.528 1.00 81.62 93 ALA A CA 1
ATOM 685 C C . ALA A 1 93 ? 9.447 -2.238 -14.238 1.00 81.62 93 ALA A C 1
ATOM 687 O O . ALA A 1 93 ? 9.289 -2.427 -15.449 1.00 81.62 93 ALA A O 1
ATOM 688 N N . VAL A 1 94 ? 10.158 -3.072 -13.476 1.00 86.00 94 VAL A N 1
ATOM 689 C CA . VAL A 1 94 ? 10.421 -4.435 -13.947 1.00 86.00 94 VAL A CA 1
ATOM 690 C C . VAL A 1 94 ? 9.070 -5.172 -13.978 1.00 86.00 94 VAL A C 1
ATOM 692 O O . VAL A 1 94 ? 8.378 -5.179 -12.958 1.00 86.00 94 VAL A O 1
ATOM 695 N N . PRO A 1 95 ? 8.656 -5.802 -15.097 1.00 86.44 95 PRO A N 1
ATOM 696 C CA . PRO A 1 95 ? 7.336 -6.439 -15.198 1.00 86.44 95 PRO A CA 1
ATOM 697 C C . PRO A 1 95 ? 7.041 -7.437 -14.068 1.00 86.44 95 PRO A C 1
ATOM 699 O O . PRO A 1 95 ? 5.936 -7.463 -13.533 1.00 86.44 95 PRO A O 1
ATOM 702 N N . ALA A 1 96 ? 8.059 -8.189 -13.638 1.00 90.31 96 ALA A N 1
ATOM 703 C CA . ALA A 1 96 ? 7.951 -9.122 -12.521 1.00 90.31 96 ALA A CA 1
ATOM 704 C C . ALA A 1 96 ? 7.660 -8.431 -11.173 1.00 90.31 96 ALA A C 1
ATOM 706 O O . ALA A 1 96 ? 6.977 -9.010 -10.335 1.00 90.31 96 ALA A O 1
ATOM 707 N N . SER A 1 97 ? 8.155 -7.209 -10.945 1.00 89.50 97 SER A N 1
ATOM 708 C CA . SER A 1 97 ? 7.874 -6.446 -9.721 1.00 89.50 97 SER A CA 1
ATOM 709 C C . SER A 1 97 ? 6.406 -6.036 -9.656 1.00 89.50 97 SER A C 1
ATOM 711 O O . SER A 1 97 ? 5.779 -6.156 -8.607 1.00 89.50 97 SER A O 1
ATOM 713 N N . GLN A 1 98 ? 5.844 -5.591 -10.784 1.00 90.50 98 GLN A N 1
ATOM 714 C CA . GLN A 1 98 ? 4.434 -5.217 -10.865 1.00 90.50 98 GLN A CA 1
ATOM 715 C C . GLN A 1 98 ? 3.526 -6.423 -10.580 1.00 90.50 98 GLN A C 1
ATOM 717 O O . GLN A 1 98 ? 2.663 -6.335 -9.712 1.00 90.50 98 GLN A O 1
ATOM 722 N N . GLU A 1 99 ? 3.773 -7.563 -11.227 1.00 92.50 99 GLU A N 1
ATOM 723 C CA . GLU A 1 99 ? 3.002 -8.793 -10.994 1.00 92.50 99 GLU A CA 1
ATOM 724 C C . GLU A 1 99 ? 3.079 -9.248 -9.526 1.00 92.50 99 GLU A C 1
ATOM 726 O O . GLU A 1 99 ? 2.073 -9.615 -8.916 1.00 92.50 99 GLU A O 1
ATOM 731 N N . ARG A 1 100 ? 4.269 -9.194 -8.914 1.00 93.50 100 ARG A N 1
ATOM 732 C CA . ARG A 1 100 ? 4.439 -9.519 -7.489 1.00 93.50 100 ARG A CA 1
ATOM 733 C C . ARG A 1 100 ? 3.668 -8.564 -6.588 1.00 93.50 100 ARG A C 1
ATOM 735 O O . ARG A 1 100 ? 3.075 -9.025 -5.617 1.00 93.50 100 ARG A O 1
ATOM 742 N N . PHE A 1 101 ? 3.664 -7.269 -6.902 1.00 93.88 101 PHE A N 1
ATOM 743 C CA . PHE A 1 101 ? 2.897 -6.268 -6.163 1.00 93.88 101 PHE A CA 1
ATOM 744 C C . PHE A 1 101 ? 1.398 -6.542 -6.227 1.00 93.88 101 PHE A C 1
ATOM 746 O O . PHE A 1 101 ? 0.747 -6.635 -5.190 1.00 93.88 101 PHE A O 1
ATOM 753 N N . GLU A 1 1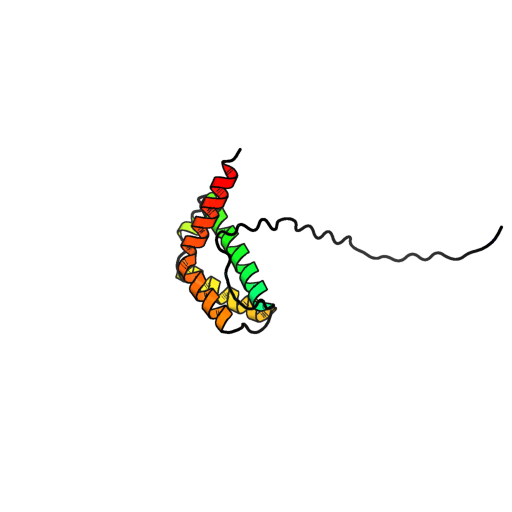02 ? 0.864 -6.757 -7.425 1.00 93.44 102 GLU A N 1
ATOM 754 C CA . GLU A 1 102 ? -0.550 -7.073 -7.635 1.00 93.44 102 GLU A CA 1
ATOM 755 C C . GLU A 1 102 ? -0.955 -8.358 -6.889 1.00 93.44 102 GLU A C 1
ATOM 757 O O . GLU A 1 102 ? -1.933 -8.366 -6.139 1.00 93.44 102 GLU A O 1
ATOM 762 N N . ASN A 1 103 ? -0.146 -9.419 -6.987 1.00 93.31 103 ASN A N 1
ATOM 763 C CA . ASN A 1 103 ? -0.371 -10.667 -6.252 1.00 93.31 103 ASN A CA 1
ATOM 764 C C . ASN A 1 103 ? -0.288 -10.485 -4.729 1.00 93.31 103 ASN A C 1
ATOM 766 O O . ASN A 1 103 ? -1.049 -11.103 -3.981 1.00 93.31 103 ASN A O 1
ATOM 770 N N . HIS A 1 104 ? 0.622 -9.639 -4.245 1.00 92.69 104 HIS A N 1
ATOM 771 C CA . HIS A 1 104 ? 0.733 -9.329 -2.823 1.00 92.69 104 HIS A CA 1
ATOM 772 C C . HIS A 1 104 ? -0.507 -8.577 -2.317 1.00 92.69 104 HIS A C 1
ATOM 774 O O . HIS A 1 104 ? -1.010 -8.884 -1.232 1.00 92.69 104 HIS A O 1
ATOM 780 N N . MET A 1 105 ? -1.047 -7.661 -3.127 1.00 94.31 105 MET A N 1
ATOM 781 C CA . MET A 1 105 ? -2.260 -6.902 -2.821 1.00 94.31 105 MET A CA 1
ATOM 782 C C . MET A 1 105 ? -3.524 -7.764 -2.797 1.00 94.31 105 MET A C 1
ATOM 784 O O . MET A 1 105 ? -4.462 -7.416 -2.092 1.00 94.31 105 MET A O 1
ATOM 788 N N . ALA A 1 106 ? -3.548 -8.946 -3.420 1.00 93.31 106 ALA A N 1
ATOM 789 C CA . ALA A 1 106 ? -4.670 -9.882 -3.267 1.00 93.31 106 ALA A CA 1
ATOM 790 C C . ALA A 1 106 ? -4.903 -10.320 -1.804 1.00 93.31 106 ALA A 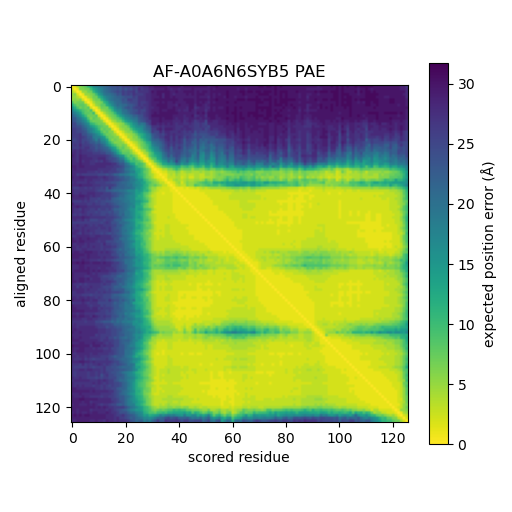C 1
ATOM 792 O O . ALA A 1 106 ? -5.992 -10.761 -1.440 1.00 93.31 106 ALA A O 1
ATOM 793 N N . ARG A 1 107 ? -3.885 -10.190 -0.941 1.00 93.12 107 ARG A N 1
ATOM 794 C CA . ARG A 1 107 ? -3.953 -10.516 0.493 1.00 93.12 107 ARG A CA 1
ATOM 795 C C . ARG A 1 107 ? -4.009 -9.276 1.388 1.00 93.12 107 ARG A C 1
ATOM 797 O O . ARG A 1 107 ? -3.776 -9.390 2.589 1.00 93.12 107 ARG A O 1
ATOM 804 N N . TRP A 1 108 ? -4.359 -8.117 0.829 1.00 93.88 108 TRP A N 1
ATOM 805 C CA . TRP A 1 108 ? -4.354 -6.817 1.505 1.00 93.88 108 TRP A CA 1
ATOM 806 C C . TRP A 1 108 ? -4.995 -6.833 2.899 1.00 93.88 108 TRP A C 1
ATOM 808 O O . TRP A 1 108 ? -4.440 -6.289 3.851 1.00 93.88 108 TRP A O 1
ATOM 818 N N . ARG A 1 109 ? -6.144 -7.503 3.042 1.00 94.31 109 ARG A N 1
ATOM 819 C CA . ARG A 1 109 ? -6.902 -7.533 4.296 1.00 94.31 109 ARG A CA 1
ATOM 820 C C . ARG A 1 109 ? -6.121 -8.236 5.405 1.00 94.31 109 ARG A C 1
ATOM 822 O O . ARG A 1 109 ? -6.126 -7.773 6.541 1.00 94.31 109 ARG A O 1
ATOM 829 N N . GLN A 1 110 ? -5.416 -9.315 5.065 1.00 93.56 110 GLN A N 1
ATOM 830 C CA . GLN A 1 110 ? -4.547 -10.023 6.002 1.00 93.56 110 GLN A CA 1
ATOM 831 C C . GLN A 1 110 ? -3.414 -9.111 6.478 1.00 93.56 110 GLN A C 1
ATOM 833 O O . GLN A 1 110 ? -3.203 -8.991 7.681 1.00 93.56 110 GLN A O 1
ATOM 838 N N . HIS A 1 111 ? -2.754 -8.409 5.551 1.00 93.38 111 HIS A N 1
ATOM 839 C CA . HIS A 1 111 ? -1.649 -7.500 5.871 1.00 93.38 111 HIS A CA 1
ATOM 840 C C . HIS A 1 111 ? -2.072 -6.413 6.864 1.00 93.38 111 HIS A C 1
ATOM 842 O O . HIS A 1 111 ? -1.360 -6.147 7.833 1.00 93.38 111 HIS A O 1
ATOM 848 N N . ILE A 1 112 ? -3.249 -5.810 6.653 1.00 93.69 112 ILE A N 1
ATOM 849 C CA . ILE A 1 112 ? -3.790 -4.775 7.546 1.00 93.69 112 ILE A CA 1
ATOM 850 C C . ILE A 1 112 ? -4.025 -5.348 8.944 1.00 93.69 112 ILE A C 1
ATOM 852 O O . ILE A 1 112 ? -3.603 -4.750 9.933 1.00 93.69 112 ILE A 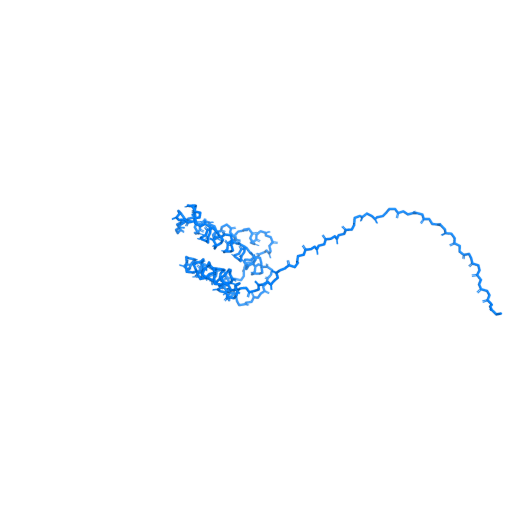O 1
ATOM 856 N N . TYR A 1 113 ? -4.700 -6.498 9.046 1.00 93.00 113 TYR A N 1
ATOM 857 C CA . TYR A 1 113 ? -5.032 -7.080 10.346 1.00 93.00 113 TYR A CA 1
ATOM 858 C C . TYR A 1 113 ? -3.806 -7.604 11.095 1.00 93.00 113 TYR A C 1
ATOM 860 O O . TYR A 1 113 ? -3.755 -7.467 12.319 1.00 93.00 113 TYR A O 1
ATOM 868 N N . ASP A 1 114 ? -2.806 -8.138 10.394 1.00 92.94 114 ASP A N 1
ATOM 869 C CA . ASP A 1 114 ? -1.543 -8.555 11.004 1.00 92.94 114 ASP A CA 1
ATOM 870 C C . ASP A 1 114 ? -0.792 -7.357 11.588 1.00 92.94 114 ASP A C 1
ATOM 872 O O . ASP A 1 114 ? -0.356 -7.403 12.746 1.00 92.94 114 ASP A O 1
ATOM 876 N N . LEU A 1 115 ? -0.711 -6.250 10.839 1.00 93.19 115 LEU A N 1
ATOM 877 C CA . LEU A 1 115 ? -0.094 -5.022 11.330 1.00 93.19 115 LEU A CA 1
ATOM 878 C C . LEU A 1 115 ? -0.893 -4.414 12.493 1.00 93.19 115 LEU A C 1
ATOM 880 O O . LEU A 1 115 ? -0.310 -4.096 13.528 1.00 93.19 115 LEU A O 1
ATOM 884 N N . ALA A 1 116 ? -2.220 -4.327 12.385 1.00 92.12 116 ALA A N 1
ATOM 885 C CA . ALA A 1 116 ? -3.079 -3.824 13.458 1.00 92.12 116 ALA A CA 1
ATOM 886 C C . ALA A 1 116 ? -2.951 -4.668 14.738 1.00 92.12 116 ALA A C 1
ATOM 888 O O . ALA A 1 116 ? -2.866 -4.134 15.845 1.00 92.12 116 ALA A O 1
ATOM 889 N N . SER A 1 117 ? -2.886 -5.996 14.598 1.00 92.56 117 SER A N 1
ATOM 890 C CA . SER A 1 117 ? -2.643 -6.923 15.706 1.00 92.56 117 SER A CA 1
ATOM 891 C C . SER A 1 117 ? -1.279 -6.675 16.354 1.00 92.56 117 SER A C 1
ATOM 893 O O . SER A 1 117 ? -1.172 -6.649 17.581 1.00 92.56 117 SER A O 1
ATOM 895 N N . SER A 1 118 ? -0.243 -6.440 15.543 1.00 90.75 118 SER A N 1
ATOM 896 C CA . SER A 1 118 ? 1.089 -6.084 16.034 1.00 90.75 118 SER A CA 1
ATOM 897 C C . SER A 1 118 ? 1.079 -4.776 16.826 1.00 90.75 118 SER A C 1
ATOM 899 O O . SER A 1 118 ? 1.590 -4.754 17.942 1.00 90.75 118 SER A O 1
ATOM 901 N N . ILE A 1 119 ? 0.442 -3.724 16.301 1.00 89.75 119 ILE A N 1
ATOM 902 C CA . ILE A 1 119 ? 0.326 -2.417 16.968 1.00 89.75 119 ILE A CA 1
ATOM 903 C C . ILE A 1 119 ? -0.361 -2.563 18.334 1.00 89.75 119 ILE A C 1
ATOM 905 O O . ILE A 1 119 ? 0.149 -2.064 19.336 1.00 89.75 119 ILE A O 1
ATOM 909 N N . ARG A 1 120 ? -1.479 -3.302 18.407 1.00 90.62 120 ARG A N 1
ATOM 910 C CA . ARG A 1 120 ? -2.195 -3.538 19.676 1.00 90.62 120 ARG A CA 1
ATOM 911 C C . ARG A 1 120 ? -1.322 -4.238 20.713 1.00 90.62 120 ARG A C 1
ATOM 913 O O . ARG A 1 120 ? -1.327 -3.830 21.868 1.00 90.62 120 ARG A O 1
ATOM 920 N N . ARG A 1 121 ? -0.565 -5.269 20.315 1.00 89.19 121 ARG A N 1
ATOM 921 C CA . ARG A 1 121 ? 0.352 -5.977 21.228 1.00 89.19 121 ARG A CA 1
ATOM 922 C C . ARG A 1 121 ? 1.442 -5.052 21.763 1.00 89.19 121 ARG A C 1
ATOM 924 O O . ARG A 1 121 ? 1.735 -5.085 22.955 1.00 89.19 121 ARG A O 1
ATOM 931 N N . SER A 1 122 ? 2.014 -4.215 20.900 1.00 84.50 122 SER A N 1
ATOM 932 C CA . SER A 1 122 ? 3.021 -3.235 21.308 1.00 84.50 122 SER A CA 1
ATOM 933 C C . SER A 1 122 ? 2.467 -2.213 22.304 1.00 84.50 122 SER A C 1
ATOM 935 O O . SER A 1 122 ? 3.165 -1.877 23.250 1.00 84.50 122 SER A O 1
ATOM 937 N N . GLY A 1 123 ? 1.211 -1.777 22.151 1.00 78.88 123 GLY A N 1
ATOM 938 C CA . GLY A 1 123 ? 0.555 -0.852 23.087 1.00 78.88 123 GLY A CA 1
ATOM 939 C C . GLY A 1 123 ? 0.070 -1.472 24.406 1.00 78.88 123 GLY A C 1
ATOM 940 O O . GLY A 1 123 ? -0.328 -0.739 25.300 1.00 78.88 123 GLY A O 1
ATOM 941 N N . GLN A 1 124 ? 0.072 -2.803 24.540 1.00 68.69 124 GLN A N 1
ATOM 942 C CA . GLN A 1 124 ? -0.313 -3.518 25.770 1.00 68.69 124 GLN A CA 1
ATOM 943 C C . GLN A 1 124 ? 0.876 -3.865 26.675 1.00 68.69 124 GLN A C 1
ATOM 945 O O . GLN A 1 124 ? 0.675 -4.430 27.746 1.00 68.69 124 GLN A O 1
ATOM 950 N N . SER A 1 125 ? 2.105 -3.599 26.233 1.00 60.47 125 SER A N 1
ATOM 951 C CA . SER A 1 125 ? 3.328 -4.020 26.927 1.00 60.47 125 SER A CA 1
ATOM 952 C C . SER A 1 125 ? 3.795 -3.043 28.026 1.00 60.47 125 SER A C 1
ATOM 954 O O . SER A 1 125 ? 4.976 -3.069 28.365 1.00 60.47 125 SER A O 1
ATOM 956 N N . ASP A 1 126 ? 2.892 -2.221 28.577 1.00 43.62 126 ASP A N 1
ATOM 957 C CA . ASP A 1 126 ? 3.164 -1.220 29.629 1.00 43.62 126 ASP A CA 1
ATOM 958 C C . ASP A 1 126 ? 2.763 -1.694 31.038 1.00 43.62 126 ASP A C 1
ATOM 960 O O . ASP A 1 126 ? 1.625 -2.198 31.209 1.00 43.62 126 ASP A O 1
#

Solvent-accessible surface area (backbone atoms only — not comparable to full-atom values): 7825 Å² total; per-residue (Å²): 140,77,89,78,81,87,82,81,91,81,90,80,94,79,82,78,87,82,81,81,85,76,89,76,87,74,79,73,78,61,65,78,77,85,50,75,74,84,46,63,22,49,53,42,44,52,55,52,49,54,51,51,41,49,55,50,10,50,31,58,66,71,65,41,69,67,61,75,68,65,46,72,66,61,49,50,54,49,50,54,48,49,52,50,56,23,33,75,73,44,36,81,66,59,70,69,32,52,54,44,48,56,61,54,52,76,45,45,69,58,40,27,51,47,39,23,53,48,54,53,56,62,73,63,76,119

Secondary structure (DSSP, 8-state):
----------------------------TTS----SS--HHHHHHHHHHHHHHHHHHHHHHTT-HHHHT--HHHHHHHHHHHHHHHHHHH-PPPHHHHHHHHHHHTTHHHHHHHHHHHHHHHHT--

Nearest PDB structures (foldseek):
  1z8u-assembly2_C  TM=4.116E-01  e=2.799E+00  Homo sapiens
  6thh-assembly1_C  TM=4.497E-01  e=8.207E+00  Saccharolobus islandicus LAL14/1
  8hoi-assembly4_D  TM=3.148E-01  e=7.370E+00  Homo sapiens

Radius of gyration: 22.91 Å; Cα contacts (8 Å, |Δi|>4): 72; chains: 1; bounding box: 74×52×46 Å

Foldseek 3Di:
DYDDDDDDDDDDDDDDDPPPDDDDPPPPVLQQFCLPDDAQLLVQLRVLLVVVLVVLLVCVLVVPVVNVPDDPVNLVVSLVVSNVVSCVVGNDDPPSSSVSSVVSSVCSVSSSPSVNVVVVVVVVPD